Protein AF-A0A920QL69-F1 (afdb_monomer_lite)

Secondary structure (DSSP, 8-state):
-HHHHHHHHHHHHHHHHHHHS-HHHHHH--HHHHHHHHHHHHT-STTTTSGGGGGTGG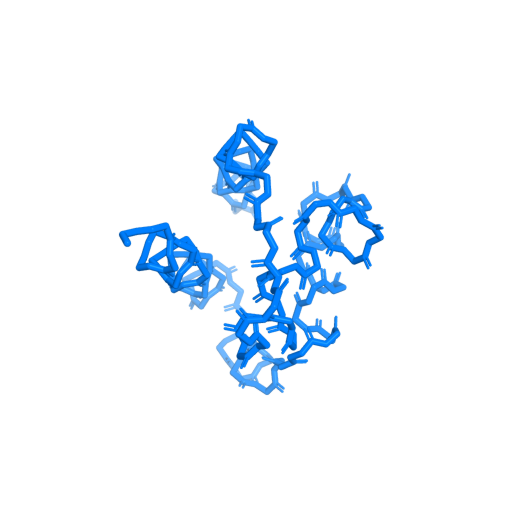GG-TT----HHHHHHHHHHHHHHHHT--

Structure (mmCIF, N/CA/C/O backbone):
data_AF-A0A920QL69-F1
#
_entry.id   AF-A0A920QL69-F1
#
loop_
_atom_site.group_PDB
_atom_site.id
_atom_site.type_symbol
_atom_site.label_atom_id
_atom_site.label_alt_id
_atom_site.label_comp_id
_atom_site.label_asym_id
_atom_site.label_entity_id
_atom_site.label_seq_id
_atom_site.pdbx_PDB_ins_code
_atom_site.Cartn_x
_atom_site.Cartn_y
_atom_site.Cartn_z
_atom_site.occupancy
_atom_site.B_iso_or_equiv
_atom_site.auth_seq_id
_atom_site.auth_comp_id
_atom_site.auth_asym_id
_atom_site.auth_atom_id
_atom_site.pdbx_PDB_model_num
ATOM 1 N N . MET A 1 1 ? -19.001 9.478 -3.878 1.00 53.22 1 MET A N 1
ATOM 2 C CA . MET A 1 1 ? -17.776 10.016 -4.520 1.00 53.22 1 MET A CA 1
ATOM 3 C C . MET A 1 1 ? -16.462 9.512 -3.900 1.00 53.22 1 MET A C 1
ATOM 5 O O . MET A 1 1 ? -15.504 9.399 -4.645 1.00 53.22 1 MET A O 1
ATOM 9 N N . GLY A 1 2 ? -16.381 9.129 -2.613 1.00 58.72 2 GLY A N 1
ATOM 10 C CA . GLY A 1 2 ? -15.111 8.675 -2.000 1.00 58.72 2 GLY A CA 1
ATOM 11 C C . GLY A 1 2 ? -14.549 7.321 -2.479 1.00 58.72 2 GLY A C 1
ATOM 12 O O . GLY A 1 2 ? -13.341 7.169 -2.603 1.00 58.72 2 GLY A O 1
ATOM 13 N N . LEU A 1 3 ? -15.393 6.339 -2.814 1.00 65.50 3 LEU A N 1
ATOM 14 C CA . LEU A 1 3 ? -14.934 4.985 -3.184 1.00 65.50 3 LEU A CA 1
ATOM 15 C C . LEU A 1 3 ? -14.163 4.926 -4.516 1.00 65.50 3 LEU A C 1
ATOM 17 O O . LEU A 1 3 ? -13.294 4.076 -4.696 1.00 65.50 3 LEU A O 1
ATOM 21 N N . VAL A 1 4 ? -14.448 5.845 -5.444 1.00 70.62 4 VAL A N 1
ATOM 22 C CA . VAL A 1 4 ? -13.776 5.901 -6.754 1.00 70.62 4 VAL A CA 1
ATOM 23 C C . VAL A 1 4 ? -12.300 6.268 -6.589 1.00 70.62 4 VAL A C 1
ATOM 25 O O . VAL A 1 4 ? -11.436 5.640 -7.197 1.00 70.62 4 VAL A O 1
ATOM 28 N N . SER A 1 5 ? -11.994 7.219 -5.702 1.00 77.69 5 SER A N 1
ATOM 29 C CA . SER A 1 5 ? -10.617 7.618 -5.396 1.00 77.69 5 SER A CA 1
ATOM 30 C C . SER A 1 5 ? -9.813 6.470 -4.788 1.00 77.69 5 SER A C 1
ATOM 32 O O . SER A 1 5 ? -8.666 6.260 -5.166 1.00 77.69 5 SER A O 1
ATOM 34 N N . LEU A 1 6 ? -10.432 5.667 -3.917 1.00 78.88 6 LEU A N 1
ATOM 35 C CA . LEU A 1 6 ? -9.793 4.504 -3.298 1.00 78.88 6 LEU A CA 1
ATOM 36 C C . LEU A 1 6 ? -9.410 3.447 -4.341 1.00 78.88 6 LEU A C 1
ATOM 38 O O . LEU A 1 6 ? -8.293 2.928 -4.351 1.00 78.88 6 LEU A O 1
ATOM 42 N N . ARG A 1 7 ? -10.336 3.166 -5.261 1.00 80.56 7 ARG A N 1
ATOM 43 C CA . ARG A 1 7 ? -10.128 2.211 -6.353 1.00 80.56 7 ARG A CA 1
ATOM 44 C C . ARG A 1 7 ? -9.044 2.684 -7.319 1.00 80.56 7 ARG A C 1
ATOM 46 O O . ARG A 1 7 ? -8.245 1.865 -7.768 1.00 80.56 7 ARG A O 1
ATOM 53 N N . ASN A 1 8 ? -8.979 3.987 -7.595 1.00 84.81 8 ASN A N 1
ATOM 54 C CA . ASN A 1 8 ? -7.909 4.584 -8.395 1.00 84.81 8 ASN A CA 1
ATOM 55 C C . ASN A 1 8 ? -6.544 4.470 -7.707 1.00 84.81 8 ASN A C 1
ATOM 57 O O . ASN A 1 8 ? -5.580 4.095 -8.368 1.00 84.81 8 ASN A O 1
ATOM 61 N N . LEU A 1 9 ? -6.461 4.720 -6.395 1.00 85.69 9 LEU A N 1
ATOM 62 C CA . LEU A 1 9 ? -5.220 4.546 -5.628 1.00 85.69 9 LEU A CA 1
ATOM 63 C C . LEU A 1 9 ? -4.743 3.088 -5.657 1.00 85.69 9 LEU A C 1
ATOM 65 O O . LEU A 1 9 ? -3.581 2.835 -5.963 1.00 85.69 9 LEU A O 1
ATOM 69 N N . SER A 1 10 ? -5.641 2.127 -5.417 1.00 84.00 10 SER A N 1
ATOM 70 C CA . SER A 1 10 ? -5.307 0.695 -5.474 1.00 84.00 10 SER A CA 1
ATOM 71 C C . SER A 1 10 ? -4.847 0.262 -6.875 1.00 84.00 10 SER A C 1
ATOM 73 O O . SER A 1 10 ? -3.837 -0.427 -7.015 1.00 84.00 10 SER A O 1
ATOM 75 N N . ASN A 1 11 ? -5.504 0.747 -7.937 1.00 85.75 11 ASN A N 1
ATOM 76 C CA . ASN A 1 11 ? -5.055 0.499 -9.311 1.00 85.75 11 ASN A CA 1
ATOM 77 C C . ASN A 1 11 ? -3.693 1.137 -9.613 1.00 85.75 11 ASN A C 1
ATOM 79 O O . ASN A 1 11 ? -2.866 0.517 -10.275 1.00 85.75 11 ASN A O 1
ATOM 83 N N . LEU A 1 12 ? -3.440 2.358 -9.135 1.00 88.06 12 LEU A N 1
ATOM 84 C CA . LEU A 1 12 ? -2.161 3.041 -9.327 1.00 88.06 12 LEU A CA 1
ATOM 85 C C . LEU 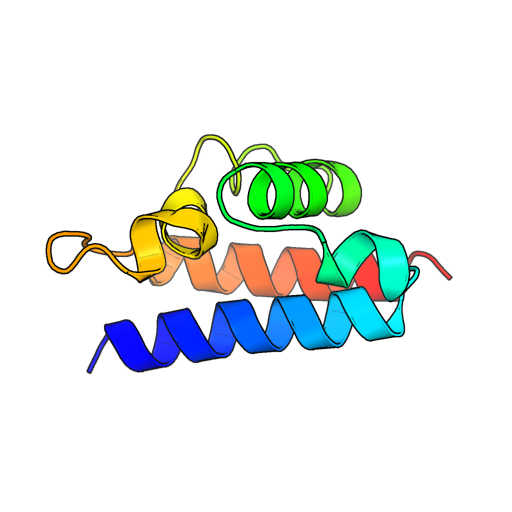A 1 12 ? -1.017 2.275 -8.651 1.00 88.06 12 LEU A C 1
ATOM 87 O O . LEU A 1 12 ? 0.032 2.072 -9.265 1.00 88.06 12 LEU A O 1
ATOM 91 N N . LEU A 1 13 ? -1.249 1.799 -7.424 1.00 87.06 13 LEU A N 1
ATOM 92 C CA . LEU A 1 13 ? -0.323 0.931 -6.703 1.00 87.06 13 LEU A CA 1
ATOM 93 C C . LEU A 1 13 ? -0.070 -0.364 -7.475 1.00 87.06 13 LEU A C 1
ATOM 95 O O . LEU A 1 13 ? 1.086 -0.691 -7.713 1.00 87.06 13 LEU A O 1
ATOM 99 N N . ARG A 1 14 ? -1.122 -1.054 -7.945 1.00 86.06 14 ARG A N 1
ATOM 100 C CA . ARG A 1 14 ? -0.972 -2.264 -8.773 1.00 86.06 14 ARG A CA 1
ATOM 101 C C . ARG A 1 14 ? -0.151 -2.000 -10.027 1.00 86.06 14 ARG A C 1
ATOM 103 O O . ARG A 1 14 ? 0.788 -2.733 -10.288 1.00 86.06 14 ARG A O 1
ATOM 110 N N . ARG A 1 15 ? -0.445 -0.942 -10.785 1.00 86.88 15 ARG A N 1
ATOM 111 C CA . ARG A 1 15 ? 0.318 -0.602 -12.001 1.00 86.88 15 ARG A CA 1
ATOM 112 C C . ARG A 1 15 ? 1.789 -0.325 -11.699 1.00 86.88 15 ARG A C 1
ATOM 114 O O . ARG A 1 15 ? 2.649 -0.759 -12.457 1.00 86.88 15 ARG A O 1
ATOM 121 N N . THR A 1 16 ? 2.066 0.366 -10.596 1.00 88.31 16 THR A N 1
ATOM 122 C CA . THR A 1 16 ? 3.438 0.647 -10.152 1.00 88.31 16 THR A CA 1
ATOM 123 C C . THR A 1 16 ? 4.132 -0.647 -9.729 1.00 88.31 16 THR A C 1
ATOM 125 O O . THR A 1 16 ? 5.223 -0.932 -10.208 1.00 88.31 16 THR A O 1
ATOM 128 N N . ALA A 1 17 ? 3.474 -1.480 -8.922 1.00 86.31 17 ALA A N 1
ATOM 129 C CA . ALA A 1 17 ? 3.992 -2.776 -8.507 1.00 86.31 17 ALA A CA 1
ATOM 130 C C . ALA A 1 17 ? 4.312 -3.676 -9.711 1.00 86.31 17 ALA A C 1
ATOM 132 O O . ALA A 1 17 ? 5.412 -4.189 -9.796 1.00 86.31 17 ALA A O 1
ATOM 133 N N . LEU A 1 18 ? 3.408 -3.773 -10.689 1.00 85.69 18 LEU A N 1
ATOM 134 C CA . LEU A 1 18 ? 3.609 -4.544 -11.926 1.00 85.69 18 LEU A CA 1
ATOM 135 C C . LEU A 1 18 ? 4.710 -3.975 -12.842 1.00 85.69 18 LEU A C 1
ATOM 137 O O . LEU A 1 18 ? 5.134 -4.657 -13.768 1.00 85.69 18 LEU A O 1
ATOM 141 N N . THR A 1 19 ? 5.117 -2.717 -12.641 1.00 86.06 19 THR A N 1
ATOM 142 C CA . THR A 1 19 ? 6.202 -2.076 -13.406 1.00 86.06 19 THR A CA 1
ATOM 143 C C . THR A 1 19 ? 7.567 -2.316 -12.763 1.00 86.06 19 THR A C 1
ATOM 145 O O . THR A 1 19 ? 8.547 -2.488 -13.476 1.00 86.06 19 THR A O 1
ATOM 148 N N . TYR A 1 20 ? 7.633 -2.289 -11.428 1.00 82.56 20 TYR A N 1
ATOM 149 C CA . TYR A 1 20 ? 8.884 -2.369 -10.663 1.00 82.56 20 TYR A CA 1
ATOM 150 C C . TYR A 1 20 ? 9.166 -3.762 -10.076 1.00 82.56 20 TYR A C 1
ATOM 152 O O . TYR A 1 20 ? 10.298 -4.038 -9.694 1.00 82.56 20 TYR A O 1
ATOM 160 N N . TYR A 1 21 ? 8.158 -4.631 -9.992 1.00 82.00 21 TYR A N 1
ATOM 161 C CA . TYR A 1 21 ? 8.244 -5.980 -9.434 1.00 82.00 21 TYR A CA 1
ATOM 162 C C . TYR A 1 21 ? 7.652 -7.003 -10.406 1.00 82.00 21 TYR A C 1
ATOM 164 O O . TYR A 1 21 ? 6.867 -6.663 -11.294 1.00 82.00 21 TYR A O 1
ATOM 172 N N . ASP A 1 22 ? 8.011 -8.269 -10.202 1.00 78.62 22 ASP A N 1
ATOM 173 C CA . ASP A 1 22 ? 7.574 -9.376 -11.046 1.00 78.62 22 ASP A CA 1
ATOM 174 C C . ASP A 1 22 ? 6.046 -9.488 -11.120 1.00 78.62 22 ASP A C 1
ATOM 176 O O . ASP A 1 22 ? 5.343 -9.598 -10.107 1.00 78.62 22 ASP A O 1
ATOM 180 N N . ASN A 1 23 ? 5.535 -9.460 -12.352 1.00 72.56 23 ASN A N 1
ATOM 181 C CA . ASN A 1 23 ? 4.105 -9.418 -12.634 1.00 72.56 23 ASN A CA 1
ATOM 182 C C . ASN A 1 23 ? 3.388 -10.665 -12.105 1.00 72.56 23 ASN A C 1
ATOM 184 O O . ASN A 1 23 ? 2.312 -10.544 -11.524 1.00 72.56 23 ASN A O 1
ATOM 188 N N . ASP A 1 24 ? 4.017 -11.834 -12.236 1.00 74.94 24 ASP A N 1
ATOM 189 C CA . ASP A 1 24 ? 3.444 -13.127 -11.851 1.00 74.94 24 ASP A CA 1
ATOM 190 C C . ASP A 1 24 ? 3.158 -13.197 -10.339 1.00 74.94 24 ASP A C 1
ATOM 192 O O . ASP A 1 24 ? 2.064 -13.568 -9.898 1.00 74.94 24 ASP A O 1
ATOM 196 N N . THR A 1 25 ? 4.102 -12.687 -9.541 1.00 78.50 25 THR A N 1
ATOM 197 C CA . THR A 1 25 ? 3.963 -12.565 -8.088 1.00 78.50 25 THR A CA 1
ATOM 198 C C . THR A 1 25 ? 2.870 -11.561 -7.735 1.00 78.50 25 THR A C 1
ATOM 200 O O . THR A 1 25 ? 1.958 -11.881 -6.977 1.00 78.50 25 THR A O 1
ATOM 203 N N . VAL A 1 26 ? 2.906 -10.355 -8.312 1.00 83.12 26 VAL A N 1
ATOM 204 C CA . VAL A 1 26 ? 1.962 -9.276 -7.975 1.00 83.12 26 VAL A CA 1
ATOM 205 C C . VAL A 1 26 ? 0.526 -9.580 -8.414 1.00 83.12 26 VAL A C 1
ATOM 207 O O . VAL A 1 26 ? -0.421 -9.231 -7.705 1.00 83.12 26 VAL A O 1
ATOM 210 N N . ALA A 1 27 ? 0.336 -10.239 -9.557 1.00 76.12 27 ALA A N 1
ATOM 211 C CA . ALA A 1 27 ? -0.981 -10.598 -10.079 1.00 76.12 27 ALA A CA 1
ATOM 212 C C . ALA A 1 27 ? -1.710 -11.609 -9.177 1.00 76.12 27 ALA A C 1
ATOM 214 O O . ALA A 1 27 ? -2.933 -11.514 -9.012 1.00 76.12 27 ALA A O 1
ATOM 215 N N . SER A 1 28 ? -0.959 -12.518 -8.547 1.00 83.19 28 SER A N 1
ATOM 216 C CA . SER A 1 28 ? -1.486 -13.477 -7.571 1.00 83.19 28 SER A CA 1
ATOM 217 C C . SER A 1 28 ? -1.819 -12.844 -6.214 1.00 83.19 28 SER A C 1
ATOM 219 O O . SER A 1 28 ? -2.618 -13.398 -5.459 1.00 83.19 28 SER A O 1
ATOM 221 N N . LEU A 1 29 ? -1.273 -11.663 -5.897 1.00 85.00 29 LEU A N 1
ATOM 222 C CA . LEU A 1 29 ? -1.527 -10.989 -4.625 1.00 85.00 29 LEU A CA 1
ATOM 223 C C . LEU A 1 29 ? -2.912 -10.326 -4.591 1.00 85.00 29 LEU A C 1
ATOM 225 O O . LEU A 1 29 ? -3.261 -9.445 -5.392 1.00 85.00 29 LEU A O 1
ATOM 229 N N . GLN A 1 30 ? -3.709 -10.733 -3.604 1.00 81.12 30 GLN A N 1
ATOM 230 C CA . GLN A 1 30 ? -5.059 -10.229 -3.364 1.00 81.12 30 GLN A CA 1
ATOM 231 C C . GLN A 1 30 ? -5.323 -10.070 -1.865 1.00 81.12 30 GLN A C 1
ATOM 233 O O . GLN A 1 30 ? -4.667 -10.698 -1.034 1.00 81.12 30 GLN A O 1
ATOM 238 N N . GLY A 1 31 ? -6.292 -9.220 -1.515 1.00 82.56 31 GLY A N 1
ATOM 239 C CA . GLY A 1 31 ? -6.744 -9.056 -0.133 1.00 82.56 31 GLY A CA 1
ATOM 240 C C . GLY A 1 31 ? -5.607 -8.677 0.819 1.00 82.56 31 GLY A C 1
ATOM 241 O O 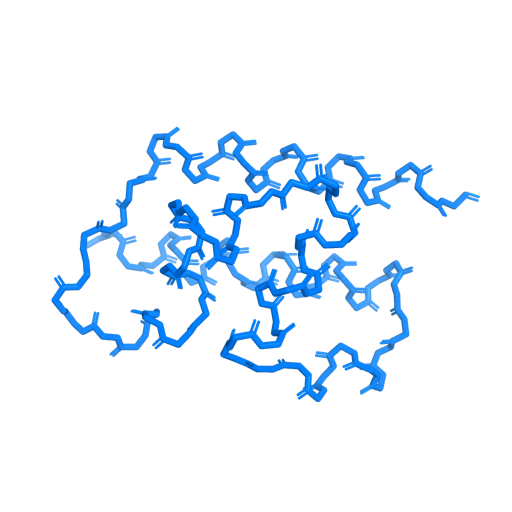. GLY A 1 31 ? -4.989 -7.629 0.650 1.00 82.56 31 GLY A O 1
ATOM 242 N N . SER A 1 32 ? -5.355 -9.526 1.816 1.00 83.56 32 SER A N 1
ATOM 243 C CA . SER A 1 32 ? -4.323 -9.338 2.843 1.00 83.56 32 SER A CA 1
ATOM 244 C C . SER A 1 32 ? -2.904 -9.441 2.286 1.00 83.56 32 SER A C 1
ATOM 246 O O . SER A 1 32 ? -2.082 -8.584 2.587 1.00 83.56 32 SER A O 1
ATOM 248 N N . SER A 1 33 ? -2.636 -10.410 1.404 1.00 87.38 33 SER A N 1
ATOM 249 C CA . SER A 1 33 ? -1.295 -10.621 0.839 1.00 87.38 33 SER A CA 1
ATOM 250 C C . SER A 1 33 ? -0.845 -9.439 -0.019 1.00 87.38 33 SER A C 1
ATOM 252 O O . SER A 1 33 ? 0.327 -9.078 -0.036 1.00 87.38 33 SER A O 1
ATOM 254 N N . TRP A 1 34 ? -1.791 -8.777 -0.693 1.00 88.38 34 TRP A N 1
ATOM 255 C CA . TRP A 1 34 ? -1.525 -7.511 -1.378 1.00 88.38 34 TRP A CA 1
ATOM 256 C C . TRP A 1 34 ? -1.087 -6.410 -0.404 1.00 88.38 34 TRP A C 1
ATOM 258 O O . TRP A 1 34 ? -0.140 -5.682 -0.688 1.00 88.38 34 TRP A O 1
ATOM 268 N N . LEU A 1 35 ? -1.745 -6.298 0.751 1.00 88.62 35 LEU A N 1
ATOM 269 C CA . LEU A 1 35 ? -1.391 -5.303 1.762 1.00 88.62 35 LEU A CA 1
ATOM 270 C C . LEU A 1 35 ? -0.027 -5.589 2.387 1.00 88.62 35 LEU A C 1
ATOM 272 O O . LEU A 1 35 ? 0.747 -4.654 2.543 1.00 88.62 35 LEU A O 1
ATOM 276 N N . GLU A 1 36 ? 0.272 -6.851 2.700 1.00 88.75 36 GLU A N 1
ATOM 277 C CA . GLU A 1 36 ? 1.578 -7.280 3.220 1.00 88.75 36 GLU A CA 1
ATOM 278 C C . GLU A 1 36 ? 2.709 -6.991 2.229 1.00 88.75 36 GLU A C 1
ATOM 280 O O . GLU A 1 36 ? 3.761 -6.495 2.614 1.00 88.75 36 GLU A O 1
ATOM 285 N N . PHE A 1 37 ? 2.477 -7.198 0.934 1.00 89.25 37 PHE A N 1
ATOM 286 C CA . PHE A 1 37 ? 3.453 -6.831 -0.088 1.00 89.25 37 PHE A CA 1
ATOM 287 C C . PHE A 1 37 ? 3.728 -5.323 -0.128 1.00 89.25 37 PHE A C 1
ATOM 289 O O . PHE A 1 37 ? 4.884 -4.904 -0.226 1.00 89.25 37 PHE A O 1
ATOM 296 N N . LEU A 1 38 ? 2.687 -4.487 -0.037 1.00 88.56 38 LEU A N 1
ATOM 297 C CA . LEU A 1 38 ? 2.859 -3.032 0.056 1.00 88.56 38 LEU A CA 1
ATOM 298 C C . LEU A 1 38 ? 3.621 -2.637 1.330 1.00 88.56 38 LEU A C 1
ATOM 300 O O . LEU A 1 38 ? 4.406 -1.690 1.317 1.00 88.56 38 LEU A O 1
ATOM 304 N N . ASP A 1 39 ? 3.394 -3.378 2.409 1.00 89.88 39 ASP A N 1
ATOM 305 C CA . ASP A 1 39 ? 4.037 -3.217 3.707 1.00 89.88 39 ASP A CA 1
ATOM 306 C C . ASP A 1 39 ? 5.555 -3.433 3.623 1.00 89.88 39 A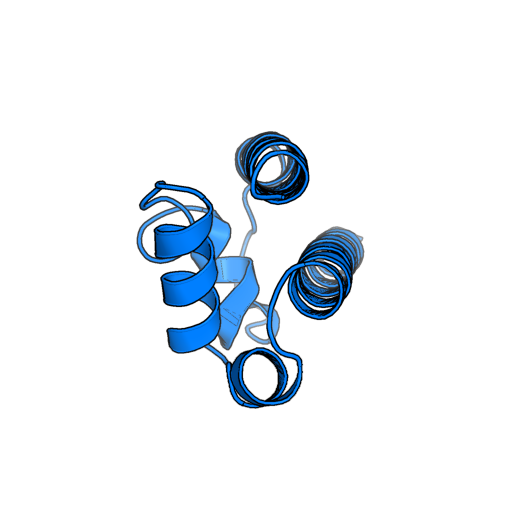SP A C 1
ATOM 308 O O . ASP A 1 39 ? 6.352 -2.558 3.973 1.00 89.88 39 ASP A O 1
ATOM 312 N N . GLU A 1 40 ? 5.931 -4.579 3.053 1.00 88.12 40 GLU A N 1
ATOM 313 C CA . GLU A 1 40 ? 7.304 -5.042 2.846 1.00 88.12 40 GLU A CA 1
ATOM 314 C C . GLU A 1 40 ? 8.075 -4.093 1.919 1.00 88.12 40 GLU A C 1
ATOM 316 O O . GLU A 1 40 ? 9.147 -3.586 2.256 1.00 88.12 40 GLU A O 1
ATOM 321 N N . THR A 1 41 ? 7.493 -3.784 0.758 1.00 86.75 41 THR A N 1
ATOM 322 C CA . THR A 1 41 ? 8.119 -2.927 -0.263 1.00 86.75 41 THR A CA 1
ATOM 323 C C . THR A 1 41 ? 8.176 -1.455 0.145 1.00 86.75 41 THR A C 1
ATOM 325 O O . THR A 1 41 ? 9.122 -0.742 -0.194 1.00 86.75 41 THR A O 1
ATOM 328 N N . GLY A 1 42 ? 7.179 -0.992 0.900 1.00 82.44 42 GLY A N 1
ATOM 329 C CA . GLY A 1 42 ? 7.093 0.371 1.416 1.00 82.44 42 GLY A CA 1
ATOM 330 C C . GLY A 1 42 ? 7.780 0.583 2.759 1.00 82.44 42 GLY A C 1
ATOM 331 O O . GLY A 1 42 ? 7.793 1.719 3.240 1.00 82.44 42 GLY A O 1
ATOM 332 N N . LYS A 1 43 ? 8.302 -0.488 3.377 1.00 83.94 43 LYS A N 1
ATOM 333 C CA . LYS A 1 43 ? 8.813 -0.506 4.757 1.00 83.94 43 LYS A CA 1
ATOM 334 C C . LYS A 1 43 ? 7.870 0.207 5.737 1.00 83.94 43 LYS A C 1
ATOM 336 O O . LYS A 1 43 ? 8.304 1.024 6.552 1.00 83.94 43 LYS A O 1
ATOM 341 N N . THR A 1 44 ? 6.570 -0.051 5.637 1.00 85.62 44 THR A N 1
ATOM 342 C CA . THR A 1 44 ? 5.545 0.575 6.488 1.00 85.62 44 THR A CA 1
ATOM 343 C C . THR A 1 44 ? 4.512 -0.448 6.893 1.00 85.62 44 THR A C 1
ATOM 345 O O . THR A 1 44 ? 4.112 -1.203 6.036 1.00 85.62 44 THR A O 1
ATOM 348 N N . LYS A 1 45 ? 4.008 -0.404 8.133 1.00 85.88 45 LYS A N 1
ATOM 349 C CA . LYS A 1 45 ? 2.926 -1.293 8.597 1.00 85.88 45 LYS A CA 1
ATOM 350 C C . LYS A 1 45 ? 1.512 -0.777 8.333 1.00 85.88 45 LYS A C 1
ATOM 352 O O . LYS A 1 45 ? 0.508 -1.383 8.704 1.00 85.88 45 LYS A O 1
ATOM 357 N N . GLU A 1 46 ? 1.405 0.402 7.733 1.00 86.06 46 GLU A N 1
ATOM 358 C CA . GLU A 1 46 ? 0.143 1.136 7.650 1.00 86.06 46 GLU A CA 1
ATOM 359 C C . GLU A 1 46 ? -0.822 0.574 6.597 1.00 86.06 46 GLU A C 1
ATOM 361 O O . GLU A 1 46 ? -2.020 0.859 6.667 1.00 86.06 46 GLU A O 1
ATOM 366 N N . PHE A 1 47 ? -0.344 -0.254 5.660 1.00 87.31 47 PHE A N 1
ATOM 367 C CA . PHE A 1 47 ? -1.204 -0.943 4.696 1.00 87.31 47 PHE A CA 1
ATOM 368 C C . PHE A 1 47 ? -1.879 -2.167 5.305 1.00 87.31 47 PHE A C 1
ATOM 370 O O . PHE A 1 47 ? -3.098 -2.297 5.211 1.00 87.31 47 PHE A O 1
ATOM 377 N N . SER A 1 48 ? -1.113 -3.035 5.965 1.00 85.75 48 SER A N 1
ATOM 378 C CA . SER A 1 48 ? -1.645 -4.264 6.562 1.00 85.75 48 SER A CA 1
ATOM 379 C C . SER A 1 48 ? -2.334 -4.035 7.909 1.00 85.75 48 SER A C 1
ATOM 381 O O . SER A 1 48 ? -3.310 -4.720 8.214 1.00 85.75 48 SER A O 1
ATOM 383 N N . GLN A 1 49 ? -1.864 -3.077 8.721 1.00 82.38 49 GLN A N 1
ATOM 384 C CA . GLN A 1 49 ? -2.352 -2.826 10.086 1.00 82.38 49 GLN A CA 1
ATOM 385 C C . GLN A 1 49 ? -3.147 -1.517 10.219 1.00 82.38 49 GLN A C 1
ATOM 387 O O . GLN A 1 49 ? -4.003 -1.431 11.104 1.00 82.38 49 GLN A O 1
ATOM 392 N N . GLY A 1 50 ? -2.903 -0.535 9.346 1.00 83.12 50 GLY A N 1
ATOM 393 C CA . GLY A 1 50 ? -3.418 0.833 9.466 1.00 83.12 50 GLY A CA 1
ATOM 394 C C . GLY A 1 50 ? -4.494 1.217 8.445 1.00 83.12 50 GLY A C 1
ATOM 395 O O . GLY A 1 50 ? -5.330 0.406 8.045 1.00 83.12 50 GLY A O 1
ATOM 396 N N . ALA A 1 51 ? -4.472 2.489 8.030 1.00 81.38 51 ALA A N 1
ATOM 397 C CA . ALA A 1 51 ? -5.466 3.078 7.131 1.00 81.38 51 ALA A CA 1
ATOM 398 C C . ALA A 1 51 ? -5.494 2.437 5.732 1.00 81.38 51 ALA A C 1
ATOM 400 O O . ALA A 1 51 ? -6.501 2.544 5.039 1.00 81.38 51 ALA A O 1
ATOM 401 N N . GLY A 1 52 ? -4.426 1.753 5.309 1.00 82.31 52 GLY A N 1
ATOM 402 C CA . GLY A 1 52 ? -4.361 1.090 4.010 1.00 82.31 52 GLY A CA 1
ATOM 403 C C . GLY A 1 52 ? -5.114 -0.237 3.922 1.00 82.31 52 GLY A C 1
ATOM 404 O O . GLY A 1 52 ? -5.294 -0.716 2.806 1.00 82.31 52 GLY A O 1
ATOM 405 N N . LYS A 1 53 ? -5.655 -0.781 5.026 1.00 84.06 53 LYS A N 1
ATOM 406 C CA . LYS A 1 53 ? -6.479 -2.011 5.017 1.00 84.06 53 LYS A CA 1
ATOM 407 C C . LYS A 1 53 ? -7.636 -1.944 4.027 1.00 84.06 53 LYS A C 1
ATOM 409 O O . LYS A 1 53 ? -7.944 -2.909 3.322 1.00 84.06 53 LYS A O 1
ATOM 414 N N . VAL A 1 54 ? -8.194 -0.744 3.901 1.00 83.38 54 VAL A N 1
ATOM 415 C CA . VAL A 1 54 ? -9.277 -0.405 2.979 1.00 83.38 54 VAL A CA 1
ATOM 416 C C . VAL A 1 54 ? -8.904 -0.594 1.503 1.00 83.38 54 VAL A C 1
ATOM 418 O O . VAL A 1 54 ? -9.795 -0.712 0.675 1.00 83.38 54 VAL A O 1
ATOM 421 N N . LEU A 1 55 ? -7.615 -0.679 1.153 1.00 81.44 55 LEU A N 1
ATOM 422 C CA . LEU A 1 55 ? -7.126 -0.926 -0.212 1.00 81.44 55 LEU A CA 1
ATOM 423 C C . LEU A 1 55 ? -7.045 -2.421 -0.585 1.00 81.44 55 LEU A C 1
ATOM 425 O O . LEU A 1 55 ? -6.752 -2.738 -1.741 1.00 81.44 55 LEU A O 1
ATOM 429 N N . GLY A 1 56 ? -7.273 -3.324 0.371 1.00 81.88 56 GLY A N 1
ATOM 430 C CA . GLY A 1 56 ? -7.259 -4.773 0.173 1.00 81.88 56 GLY A CA 1
ATOM 431 C C . GLY A 1 56 ? -8.672 -5.345 0.083 1.00 81.88 56 GLY A C 1
ATOM 432 O O . GLY A 1 56 ? -9.473 -4.955 -0.765 1.00 81.88 56 GLY A O 1
ATOM 433 N N . ASN A 1 57 ? -8.999 -6.275 0.982 1.00 71.19 57 ASN A N 1
ATOM 434 C CA . ASN A 1 57 ? -10.306 -6.943 0.999 1.00 71.19 57 ASN A CA 1
ATOM 435 C C . ASN A 1 57 ? -11.461 -5.984 1.354 1.00 71.19 57 ASN A C 1
ATOM 437 O O . ASN A 1 57 ? -12.600 -6.152 0.921 1.00 71.19 57 ASN A O 1
ATOM 441 N N . GLU A 1 58 ? -11.154 -4.939 2.118 1.00 71.69 58 GLU A N 1
ATOM 442 C CA . GLU A 1 58 ? -12.119 -3.952 2.595 1.00 71.69 58 GLU A CA 1
ATOM 443 C C . GLU A 1 58 ? -12.573 -2.954 1.516 1.00 71.69 58 GLU A C 1
ATOM 445 O O . GLU A 1 58 ? -13.591 -2.288 1.684 1.00 71.69 58 GLU A O 1
ATOM 450 N N . LEU A 1 59 ? -11.897 -2.916 0.362 1.00 69.12 59 LEU A N 1
ATOM 451 C CA . LEU A 1 59 ? -12.261 -2.076 -0.788 1.00 69.12 59 LEU A CA 1
ATOM 452 C C . LEU A 1 59 ? -13.639 -2.455 -1.366 1.00 69.12 59 LEU A C 1
ATOM 454 O O . LEU A 1 59 ? -14.319 -1.634 -1.982 1.00 69.12 59 LEU A O 1
ATOM 458 N N . PHE A 1 60 ? -14.059 -3.704 -1.148 1.00 63.31 60 PHE A N 1
ATOM 459 C CA . PHE A 1 60 ? -15.353 -4.246 -1.565 1.00 63.31 60 PHE A CA 1
ATOM 460 C C . PHE A 1 60 ? -16.425 -4.157 -0.466 1.00 63.31 60 PHE A C 1
ATOM 462 O O . PHE A 1 60 ? -17.596 -4.438 -0.722 1.00 63.31 60 PHE A O 1
ATOM 469 N N . GLN A 1 61 ? -16.055 -3.740 0.750 1.00 67.50 61 GLN A N 1
ATOM 470 C CA . GLN A 1 61 ? -16.981 -3.590 1.869 1.00 67.50 61 GLN A CA 1
ATOM 471 C C . GLN A 1 61 ? -17.643 -2.205 1.817 1.00 67.50 61 GLN A C 1
ATOM 473 O O . GLN A 1 61 ? -17.012 -1.176 2.045 1.00 67.50 61 GLN A O 1
ATOM 478 N N . GLN A 1 62 ? -18.954 -2.161 1.564 1.00 57.00 62 GLN A N 1
ATOM 479 C CA . GLN A 1 62 ? -19.724 -0.909 1.432 1.00 57.00 62 GLN A CA 1
ATOM 480 C C . GLN A 1 62 ? -19.775 -0.047 2.710 1.00 57.00 62 GLN A C 1
ATOM 482 O O . GLN A 1 62 ? -20.165 1.117 2.643 1.00 57.00 62 GLN A O 1
ATOM 487 N N . LYS A 1 63 ? -19.392 -0.591 3.872 1.00 62.69 63 LYS A N 1
ATOM 488 C CA . LYS A 1 63 ? -19.428 0.108 5.170 1.00 62.69 63 LYS A CA 1
ATOM 489 C C . LYS A 1 63 ? -18.100 0.733 5.596 1.00 62.69 63 LYS A C 1
ATOM 491 O O . LYS A 1 63 ? -18.040 1.329 6.671 1.00 62.69 63 LYS A O 1
ATOM 496 N N . VAL A 1 64 ? -17.050 0.623 4.789 1.00 67.69 64 VAL A N 1
ATOM 497 C CA . VAL A 1 64 ? -15.748 1.176 5.156 1.00 67.69 64 VAL A CA 1
ATOM 498 C C . VAL A 1 64 ? -15.687 2.672 4.848 1.00 67.69 64 VAL A C 1
ATOM 500 O O . VAL A 1 64 ? -16.012 3.120 3.747 1.00 67.69 64 VAL A O 1
ATOM 503 N N . LYS A 1 65 ? -15.269 3.458 5.846 1.00 72.00 65 LYS A N 1
ATOM 504 C CA . LYS A 1 65 ? -14.922 4.873 5.687 1.00 72.00 65 LYS A CA 1
ATOM 505 C C . LYS A 1 65 ? -13.404 4.975 5.533 1.00 72.00 65 LYS A C 1
ATOM 507 O O . LYS A 1 65 ? -12.707 4.956 6.544 1.00 72.00 65 LYS A O 1
ATOM 512 N N . PRO A 1 66 ? -12.881 5.041 4.299 1.00 73.19 66 PRO A N 1
ATOM 513 C CA . PRO A 1 66 ? -11.451 5.197 4.089 1.00 73.19 66 PRO A CA 1
ATOM 514 C C . PRO A 1 66 ? -10.998 6.576 4.571 1.00 73.19 66 PRO A C 1
ATOM 516 O O . PRO A 1 66 ? -11.586 7.593 4.189 1.00 73.19 66 PRO A O 1
ATOM 519 N N . ASP A 1 67 ? -9.935 6.616 5.372 1.00 83.12 67 ASP A N 1
ATOM 520 C CA . ASP A 1 67 ? -9.314 7.877 5.765 1.00 83.12 67 ASP A CA 1
ATOM 521 C C . ASP A 1 67 ? -8.434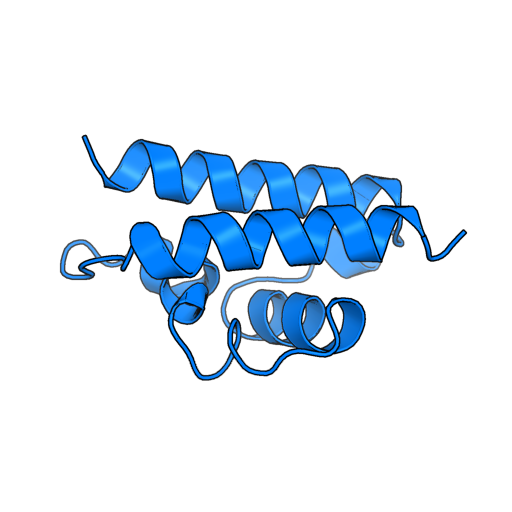 8.390 4.623 1.00 83.12 67 ASP A C 1
ATOM 523 O O . ASP A 1 67 ? -7.258 8.053 4.489 1.00 83.12 67 ASP A O 1
ATOM 527 N N . MET A 1 68 ? -9.046 9.167 3.730 1.00 79.75 68 MET A N 1
ATOM 528 C CA . MET A 1 68 ? -8.362 9.687 2.546 1.00 79.75 68 MET A CA 1
ATOM 529 C C . MET A 1 68 ? -7.190 10.603 2.904 1.00 79.75 68 MET A C 1
ATOM 531 O O . MET A 1 68 ? -6.220 10.641 2.154 1.00 79.75 68 MET A O 1
ATOM 535 N N . ASN A 1 69 ? -7.250 11.302 4.042 1.00 83.00 69 ASN A N 1
ATOM 536 C CA . ASN A 1 69 ? -6.177 12.193 4.484 1.00 83.00 69 ASN A CA 1
ATOM 537 C C . ASN A 1 69 ? -4.924 11.418 4.903 1.00 83.00 69 ASN A C 1
ATOM 539 O O . ASN A 1 69 ? -3.821 11.889 4.641 1.00 83.00 69 ASN A O 1
ATOM 543 N N . ALA A 1 70 ? -5.080 10.226 5.486 1.00 83.81 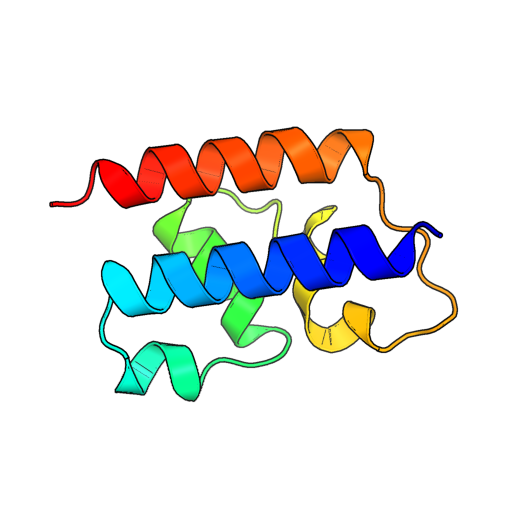70 ALA A N 1
ATOM 544 C CA . ALA A 1 70 ? -3.968 9.328 5.796 1.00 83.81 70 ALA A CA 1
ATOM 545 C C . ALA A 1 70 ? -3.524 8.491 4.580 1.00 83.81 70 ALA A C 1
ATOM 547 O O . ALA A 1 70 ? -2.331 8.294 4.354 1.00 83.81 70 ALA A O 1
ATOM 548 N N . LEU A 1 71 ? -4.465 8.035 3.747 1.00 85.25 71 LEU A N 1
ATOM 549 C CA . LEU A 1 71 ? -4.176 7.197 2.577 1.00 85.25 71 LEU A CA 1
ATOM 550 C C . LEU A 1 71 ? -3.391 7.924 1.489 1.00 85.25 71 LEU A C 1
ATOM 552 O O . LEU A 1 71 ? -2.483 7.349 0.897 1.00 85.25 71 LEU A O 1
ATOM 556 N N . PHE A 1 72 ? -3.741 9.174 1.190 1.00 84.94 72 PHE A N 1
ATOM 557 C CA . PHE A 1 72 ? -3.095 9.923 0.115 1.00 84.94 72 PHE A CA 1
ATOM 558 C C . PHE A 1 72 ? -1.575 10.073 0.312 1.00 84.94 72 PHE A C 1
ATOM 560 O O . PHE A 1 72 ? -0.823 9.707 -0.599 1.00 84.94 72 PHE A O 1
ATOM 567 N N . PRO A 1 73 ? -1.082 10.564 1.471 1.00 87.56 73 PRO A N 1
ATOM 568 C CA . PRO A 1 73 ? 0.351 10.641 1.724 1.00 87.56 73 PRO A CA 1
ATOM 569 C C . PRO A 1 73 ? 0.992 9.254 1.818 1.00 87.56 73 PRO A C 1
ATOM 571 O O . PRO A 1 73 ? 2.111 9.097 1.332 1.00 87.56 73 PRO A O 1
ATOM 574 N N . LEU A 1 74 ? 0.288 8.250 2.355 1.00 87.06 74 LEU A N 1
ATOM 575 C CA . LEU A 1 74 ? 0.774 6.871 2.429 1.00 87.06 74 LEU A CA 1
ATOM 576 C C . LEU A 1 74 ? 1.058 6.290 1.034 1.00 87.06 74 LEU A C 1
ATOM 578 O O . LEU A 1 74 ? 2.172 5.849 0.752 1.00 87.06 74 LEU A O 1
ATOM 582 N N . VAL A 1 75 ? 0.071 6.346 0.134 1.00 87.75 75 VAL A N 1
ATOM 583 C CA . VAL A 1 75 ? 0.185 5.847 -1.245 1.00 87.75 75 VAL A CA 1
ATOM 584 C C . VAL A 1 75 ? 1.250 6.622 -2.011 1.00 87.75 75 VAL A C 1
ATOM 586 O O . VAL A 1 75 ? 2.083 6.024 -2.689 1.00 87.75 75 VAL A O 1
ATOM 589 N N . LYS A 1 76 ? 1.274 7.952 -1.872 1.00 87.75 76 LYS A N 1
ATOM 590 C CA . LYS A 1 76 ? 2.296 8.792 -2.505 1.00 87.75 76 LYS A CA 1
ATOM 591 C C . LYS A 1 76 ? 3.703 8.404 -2.043 1.00 87.75 76 LYS A C 1
ATOM 593 O O . LYS A 1 76 ? 4.592 8.261 -2.880 1.00 87.75 76 LYS A O 1
ATOM 598 N N . LYS A 1 77 ? 3.904 8.227 -0.734 1.00 87.31 77 LYS A N 1
ATOM 599 C CA . LYS A 1 77 ? 5.194 7.838 -0.150 1.00 87.31 77 LYS A CA 1
ATOM 600 C C . LYS A 1 77 ? 5.631 6.461 -0.644 1.00 87.31 77 LYS A C 1
ATOM 602 O O . LYS A 1 77 ? 6.785 6.316 -1.036 1.00 87.31 77 LYS A O 1
ATOM 607 N N . TRP A 1 78 ? 4.706 5.501 -0.690 1.00 88.75 78 TRP A N 1
ATOM 608 C CA . TRP A 1 78 ? 4.972 4.169 -1.227 1.00 88.75 78 TRP A CA 1
ATOM 609 C C . TRP A 1 78 ? 5.434 4.237 -2.684 1.00 88.75 78 TRP A C 1
ATOM 611 O O . TRP A 1 78 ? 6.519 3.763 -2.994 1.00 88.75 78 TRP A O 1
ATOM 621 N N . ILE A 1 79 ? 4.685 4.933 -3.552 1.00 86.69 79 ILE A N 1
ATOM 622 C CA . ILE A 1 79 ? 5.033 5.069 -4.976 1.00 86.69 79 ILE A CA 1
ATOM 623 C C . ILE A 1 79 ? 6.420 5.694 -5.142 1.00 86.69 79 ILE A C 1
ATOM 625 O O . ILE A 1 79 ? 7.211 5.212 -5.943 1.00 86.69 79 ILE A O 1
ATOM 629 N N . ILE A 1 80 ? 6.739 6.752 -4.391 1.00 86.19 80 ILE A N 1
ATOM 630 C CA . ILE A 1 80 ? 8.066 7.387 -4.448 1.00 86.19 80 ILE A CA 1
ATOM 631 C C . ILE A 1 80 ? 9.163 6.406 -4.011 1.00 86.19 80 ILE A C 1
ATOM 633 O O . ILE A 1 80 ? 10.201 6.340 -4.666 1.00 86.19 80 ILE A O 1
ATOM 637 N N . SER A 1 81 ? 8.923 5.630 -2.950 1.00 85.06 81 SER A N 1
ATOM 638 C CA . SER A 1 81 ? 9.860 4.614 -2.458 1.00 85.06 81 SER A CA 1
ATOM 639 C C . SER A 1 81 ? 10.103 3.514 -3.494 1.00 85.06 81 SER A C 1
ATOM 641 O O . SER A 1 81 ? 11.253 3.180 -3.769 1.00 85.06 81 SER A O 1
ATOM 643 N N . SER A 1 82 ? 9.047 3.002 -4.134 1.00 80.88 82 SER A N 1
ATOM 644 C CA . SER A 1 82 ? 9.153 1.951 -5.156 1.00 80.88 82 SER A CA 1
ATOM 645 C C . SER A 1 82 ? 9.948 2.393 -6.385 1.00 80.88 82 SER A C 1
ATOM 647 O O . SER A 1 82 ? 10.644 1.581 -6.982 1.00 80.88 82 SER A O 1
ATOM 649 N N . ARG A 1 83 ? 9.906 3.686 -6.747 1.00 74.56 83 ARG A N 1
ATOM 650 C CA . ARG A 1 83 ? 10.695 4.225 -7.872 1.00 74.56 83 ARG A CA 1
ATOM 651 C C . ARG A 1 83 ? 12.205 4.211 -7.624 1.00 74.56 83 ARG A C 1
ATOM 653 O O . ARG A 1 83 ? 12.955 4.272 -8.589 1.00 74.56 83 ARG A O 1
ATOM 660 N N . HIS A 1 84 ? 12.634 4.170 -6.364 1.00 65.19 84 HIS A N 1
ATOM 661 C CA . HIS A 1 84 ? 14.040 4.229 -5.952 1.00 65.19 84 HIS A CA 1
ATOM 662 C C . HIS A 1 84 ? 14.684 2.845 -5.748 1.00 65.19 84 HIS A C 1
ATOM 664 O O . HIS A 1 84 ? 15.836 2.778 -5.332 1.00 65.19 84 HIS A O 1
ATOM 670 N N . TYR A 1 85 ? 13.949 1.753 -5.993 1.00 54.03 85 TYR A N 1
ATOM 671 C CA . TYR A 1 85 ? 14.420 0.376 -5.790 1.00 54.03 85 TYR A CA 1
ATOM 672 C C . TYR A 1 85 ? 15.068 -0.255 -7.048 1.00 54.03 85 TYR A C 1
ATOM 674 O O . TYR A 1 85 ? 15.295 -1.459 -7.080 1.00 54.03 85 TYR A O 1
ATOM 682 N N . ASN A 1 86 ? 15.385 0.539 -8.077 1.00 44.69 86 ASN A N 1
ATOM 683 C CA . ASN A 1 86 ? 16.140 0.109 -9.266 1.00 44.69 86 ASN A CA 1
ATOM 684 C C . ASN A 1 86 ? 17.518 0.772 -9.296 1.00 44.69 86 ASN A C 1
ATOM 686 O O . ASN A 1 86 ? 18.415 0.206 -9.956 1.00 44.69 86 ASN A O 1
#

pLDDT: mean 80.18, std 9.37, range [44.69, 89.88]

Radius of gyration: 11.9 Å; chains: 1; bounding box: 36×26×24 Å

Foldseek 3Di:
DVLVVLQVLLVVLLVLCVVLHPNVVSVPDAQQSNQVVLCVQLVHCCLNPHLVSCSGPVSPPPPDDRPCVVVVVSSVSSSVSSVPPD

Sequence (86 aa):
MGLVSLRNLSNLLRRTALTYYDNDTVASLQGSSWLEFLDETGKTKEFSQGAGKVLGNELFQQKVKPDMNALFPLVKKWIISSRHYN